Protein AF-A0A6G0YFG8-F1 (afdb_monomer)

InterPro domains:
  IPR048365 Transposable element P transposase-like, RNase H domain, N-terminal [PF21787] (32-94)

Nearest PDB structures (foldseek):
  6p5a-assembly1_G  TM=9.618E-01  e=2.076E-14  Drosophila melanogaster
  6wht-assembly1_C  TM=3.776E-01  e=1.436E+00  Rattus norvegicus

Solvent-accessible surface area (backbone atoms only — not comparable to full-atom values): 10681 Å² total; per-residue (Å²): 134,85,83,75,90,66,88,74,58,91,86,68,66,58,74,62,65,44,76,42,76,90,80,71,41,78,44,64,60,53,91,44,73,36,70,41,67,53,62,49,88,89,50,99,50,73,46,78,79,42,80,41,66,70,48,78,77,43,69,66,61,50,48,51,52,51,49,54,38,43,74,69,73,40,83,71,55,64,50,76,41,64,84,48,71,63,51,52,50,41,35,55,79,54,61,48,48,96,92,35,52,49,39,72,39,93,92,36,95,87,42,59,28,35,63,42,69,42,62,73,55,52,55,53,49,54,51,50,40,28,63,74,66,49,44,75,46,85,90,77,42,75,47,34,48,66,64,58,49,55,54,50,64,70,37,72,82,47,98,71,47,88,60,68,90,65,68,100,84,125

Sequence (170 aa):
MKCKGKSMSAEDRITKICYDKSNQQIIGPHQSVQTVIARGVISQWKQPVIYAYDTQMTKELLFEIIMALNNCQFDVVAIVSDMGSSNQELWKYLQITIDNSSFQHPSSLHKMIHVFADVAHLIKLARNHIVKKCFILTEQKHIGKQKVQEILNLNSNDHIMLAYKILMII

Organism: Aphis craccivora (NCBI:txid307492)

Secondary structure (DSSP, 8-state):
---------TT------EEETTTTEEE---S-EEEEEEE-SSSS-EEEEEEEES----HHHHHHHHHHHHHTT----EEEE---HHHHHHHHHTT--SS--EEE-TT-TT-EEEEE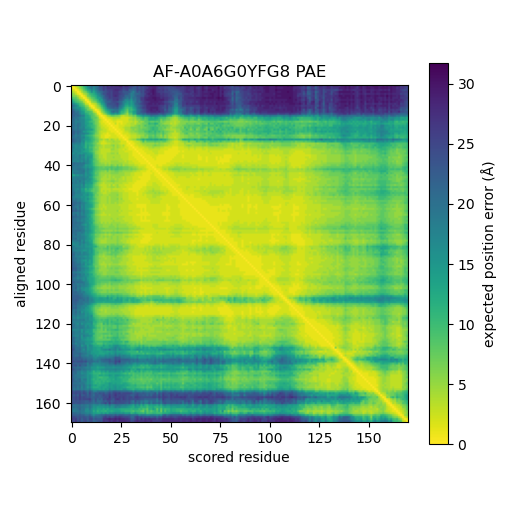E-HHHHHHHHHHHHHHS-EE-GGG-EESHHHHHHHHHHHTT-SS-TTTT--S--

Mean predicted aligned error: 9.22 Å

pLDDT: mean 85.74, std 15.98, range [25.28, 97.94]

Structure (mmCIF, N/CA/C/O backbone):
data_AF-A0A6G0YFG8-F1
#
_entry.id   AF-A0A6G0YFG8-F1
#
loop_
_atom_site.group_PDB
_atom_site.id
_atom_site.type_symbol
_atom_site.label_atom_id
_atom_site.label_alt_id
_atom_site.label_comp_id
_atom_site.label_asym_id
_atom_site.label_entity_id
_atom_site.label_seq_id
_atom_site.pdbx_PDB_ins_code
_atom_site.Cartn_x
_atom_site.Cartn_y
_atom_site.Cartn_z
_atom_site.occupancy
_atom_site.B_iso_or_equiv
_atom_site.auth_seq_id
_atom_site.auth_comp_id
_atom_site.auth_asym_id
_atom_site.auth_atom_id
_atom_site.pdbx_PDB_model_num
ATOM 1 N N . MET A 1 1 ? -11.421 -0.002 -11.447 1.00 33.50 1 MET A N 1
ATOM 2 C CA . MET A 1 1 ? -11.086 1.437 -11.518 1.00 33.50 1 MET A CA 1
ATOM 3 C C . MET A 1 1 ? -9.577 1.585 -11.366 1.00 33.50 1 MET A C 1
ATOM 5 O O . MET A 1 1 ? -9.053 1.180 -10.341 1.00 33.50 1 MET A O 1
ATOM 9 N N . LYS A 1 2 ? -8.855 2.033 -12.403 1.00 25.28 2 LYS A N 1
ATOM 10 C CA . LYS A 1 2 ? -7.405 2.295 -12.334 1.00 25.28 2 LYS A CA 1
ATOM 11 C C . LYS A 1 2 ? -7.209 3.783 -12.042 1.00 25.28 2 LYS A C 1
ATOM 13 O O . LYS A 1 2 ? -7.245 4.579 -12.975 1.00 25.28 2 LYS A O 1
ATOM 18 N N . CYS A 1 3 ? -6.981 4.151 -10.786 1.00 27.94 3 CYS A N 1
ATOM 19 C CA . CYS A 1 3 ? -6.448 5.473 -10.466 1.00 27.94 3 CYS A CA 1
ATOM 20 C C . CYS A 1 3 ? -4.950 5.454 -10.792 1.00 27.94 3 CYS A C 1
ATOM 22 O O . CYS A 1 3 ? -4.164 4.757 -10.154 1.00 27.94 3 CYS A O 1
ATOM 24 N N . LYS A 1 4 ? -4.555 6.131 -11.873 1.00 35.84 4 LYS A N 1
ATOM 25 C CA . LYS A 1 4 ? -3.144 6.397 -12.163 1.00 35.84 4 LYS A CA 1
ATOM 26 C C . LYS A 1 4 ? -2.733 7.588 -11.300 1.00 35.84 4 LYS A C 1
ATOM 28 O O . LYS A 1 4 ? -3.223 8.682 -11.547 1.00 35.84 4 LYS A O 1
ATOM 33 N N . GLY A 1 5 ? -1.805 7.391 -10.367 1.00 41.25 5 GLY A N 1
ATOM 34 C CA . GLY A 1 5 ? -1.050 8.497 -9.781 1.00 41.25 5 GLY A CA 1
ATOM 35 C C . GLY A 1 5 ? -0.213 9.170 -10.870 1.00 41.25 5 GLY A C 1
ATOM 36 O O . GLY A 1 5 ? 0.848 8.669 -11.246 1.00 41.25 5 GLY A O 1
ATOM 37 N N . LYS A 1 6 ? -0.735 10.254 -11.447 1.00 38.56 6 LYS A N 1
ATOM 38 C CA . LYS A 1 6 ? 0.070 11.294 -12.092 1.00 38.56 6 LYS A CA 1
ATOM 39 C C . LYS A 1 6 ? 0.310 12.362 -11.029 1.00 38.56 6 LYS A C 1
ATOM 41 O O . LYS A 1 6 ? -0.632 12.754 -10.351 1.00 38.56 6 LYS A O 1
ATOM 46 N N . SER A 1 7 ? 1.544 12.837 -10.909 1.00 44.19 7 SER A N 1
ATOM 47 C CA . SER A 1 7 ? 1.828 14.114 -10.257 1.00 44.19 7 SER A CA 1
ATOM 48 C C . SER A 1 7 ? 1.038 15.198 -10.997 1.00 44.19 7 SER A C 1
ATOM 50 O O . SER A 1 7 ? 1.314 15.452 -12.172 1.00 44.19 7 SER A O 1
ATOM 52 N N . MET A 1 8 ? 0.014 15.752 -10.350 1.00 44.41 8 MET A N 1
ATOM 53 C CA . MET A 1 8 ? -0.781 16.864 -10.877 1.00 44.41 8 MET A CA 1
ATOM 54 C C . MET A 1 8 ? 0.099 18.115 -10.964 1.00 44.41 8 MET A C 1
ATOM 56 O O . MET A 1 8 ? 0.812 18.437 -10.011 1.00 44.41 8 MET A O 1
ATOM 60 N N . SER A 1 9 ? 0.077 18.801 -12.110 1.00 38.44 9 SER A N 1
ATOM 61 C CA . SER A 1 9 ? 0.623 20.156 -12.233 1.00 38.44 9 SER A CA 1
ATOM 62 C C . SER A 1 9 ? -0.193 21.114 -11.357 1.00 38.44 9 SER A C 1
ATOM 64 O O . SER A 1 9 ? -1.341 20.833 -11.011 1.00 38.44 9 SER A O 1
ATOM 66 N N . ALA A 1 10 ? 0.395 22.252 -10.974 1.00 47.16 10 ALA A N 1
ATOM 67 C CA . ALA A 1 10 ? -0.227 23.219 -10.063 1.00 47.16 10 ALA A CA 1
ATOM 68 C C . ALA A 1 10 ? -1.598 23.755 -10.539 1.00 47.16 10 ALA A C 1
ATOM 70 O O . ALA A 1 10 ? -2.378 24.227 -9.717 1.00 47.16 10 ALA A O 1
ATOM 71 N N . GLU A 1 11 ? -1.905 23.629 -11.832 1.00 45.47 11 GLU A N 1
ATOM 72 C CA . GLU A 1 11 ? -3.132 24.113 -12.478 1.00 45.47 11 GLU A CA 1
ATOM 73 C C . GLU A 1 11 ? -4.307 23.1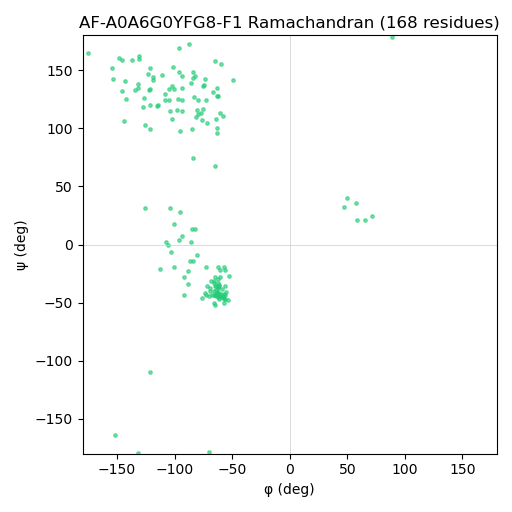13 -12.420 1.00 45.47 11 GLU A C 1
ATOM 75 O O . GLU A 1 11 ? -5.451 23.515 -12.606 1.00 45.47 11 GLU A O 1
ATOM 80 N N . ASP A 1 12 ? -4.066 21.839 -12.081 1.00 47.78 12 ASP A N 1
ATOM 81 C CA . ASP A 1 12 ? -5.097 20.780 -12.057 1.00 47.78 12 ASP A CA 1
ATOM 82 C C . ASP A 1 12 ? -5.757 20.578 -10.676 1.00 47.78 12 ASP A C 1
ATOM 84 O O . ASP A 1 12 ? -6.517 19.623 -10.477 1.00 47.78 12 ASP A O 1
ATOM 88 N N . ARG A 1 13 ? -5.477 21.432 -9.677 1.00 54.44 13 ARG A N 1
ATOM 89 C CA . ARG A 1 13 ? -6.088 21.299 -8.341 1.00 54.44 13 ARG A CA 1
ATOM 90 C C . ARG A 1 13 ? -7.608 21.411 -8.462 1.00 54.44 13 ARG A C 1
ATOM 92 O O . ARG A 1 13 ? -8.134 22.471 -8.777 1.00 54.44 13 ARG A O 1
ATOM 99 N N . ILE A 1 14 ? -8.314 20.314 -8.189 1.00 58.00 14 ILE A N 1
ATOM 100 C CA . ILE A 1 14 ? -9.776 20.259 -8.204 1.00 58.00 14 ILE A CA 1
ATOM 101 C C . ILE A 1 14 ? -10.300 21.204 -7.112 1.00 58.00 14 ILE A C 1
ATOM 103 O O . ILE A 1 14 ? -10.329 20.870 -5.933 1.00 58.00 14 ILE A O 1
ATOM 107 N N . THR A 1 15 ? -10.727 22.401 -7.511 1.00 63.50 15 THR A N 1
ATOM 108 C CA . THR A 1 15 ? -11.315 23.444 -6.649 1.00 63.50 15 THR A CA 1
ATOM 109 C C . THR A 1 15 ? -12.803 23.215 -6.373 1.00 63.50 15 THR A C 1
ATOM 111 O O . THR A 1 15 ? -13.511 24.114 -5.924 1.00 63.50 15 THR A O 1
ATOM 114 N N . LYS A 1 16 ? -13.317 22.019 -6.676 1.00 75.44 16 LYS A N 1
ATOM 115 C CA . LYS A 1 16 ? -14.751 21.747 -6.645 1.00 75.44 16 LYS A CA 1
ATOM 116 C C . LYS A 1 16 ? -15.236 21.620 -5.203 1.00 75.44 16 LYS A C 1
ATOM 118 O O . LYS A 1 16 ? -14.845 20.704 -4.485 1.00 75.44 16 LYS A O 1
ATOM 123 N N . ILE A 1 17 ? -16.112 22.541 -4.827 1.00 85.75 17 ILE A N 1
ATOM 124 C CA . ILE A 1 17 ? -16.837 22.559 -3.561 1.00 85.75 17 ILE A CA 1
ATOM 125 C C . ILE A 1 17 ? -18.246 22.020 -3.827 1.00 85.75 17 ILE A C 1
ATOM 127 O O . ILE A 1 17 ? -18.886 22.407 -4.808 1.00 85.75 17 ILE A O 1
ATOM 131 N N . CYS A 1 18 ? -18.727 21.121 -2.974 1.00 88.06 18 CYS A N 1
ATOM 132 C CA . CYS A 1 18 ? -20.054 20.520 -3.073 1.00 88.06 18 CYS A CA 1
ATOM 133 C C . CYS A 1 18 ? -20.842 20.785 -1.790 1.00 88.06 18 CYS A C 1
ATOM 135 O O . CYS A 1 18 ? -20.331 20.554 -0.701 1.00 88.06 18 CYS A O 1
ATOM 137 N N . TYR A 1 19 ? -22.096 21.219 -1.905 1.00 91.56 19 TYR A N 1
ATOM 138 C CA . TYR A 1 19 ? -23.002 21.299 -0.760 1.00 91.56 19 TYR A CA 1
ATOM 139 C C . TYR A 1 19 ? -23.822 20.012 -0.658 1.00 91.56 19 TYR A C 1
ATOM 141 O O . TYR A 1 19 ? -24.620 19.694 -1.543 1.00 91.56 19 TYR A O 1
ATOM 149 N N . ASP A 1 20 ? -23.614 19.268 0.419 1.00 91.44 20 ASP A N 1
ATOM 150 C CA . ASP A 1 20 ? -24.418 18.113 0.788 1.00 91.44 20 ASP A CA 1
ATOM 151 C C . ASP A 1 20 ? -25.636 18.600 1.575 1.00 91.44 20 ASP A C 1
ATOM 153 O O . ASP A 1 20 ? -25.564 18.893 2.769 1.00 91.44 20 ASP A O 1
ATOM 157 N N . LYS A 1 21 ? -26.770 18.700 0.876 1.00 93.94 21 LYS A N 1
ATOM 158 C CA . LYS A 1 21 ? -28.033 19.187 1.439 1.00 93.94 21 LYS A CA 1
ATOM 159 C C . LYS A 1 21 ? -28.555 18.301 2.572 1.00 93.94 21 LYS A C 1
ATOM 161 O O . LYS A 1 21 ? -29.181 18.823 3.490 1.00 93.94 21 LYS A O 1
ATOM 166 N N . SER A 1 22 ? -28.326 16.990 2.506 1.00 94.62 22 SER A N 1
ATOM 167 C CA . SER A 1 22 ? -28.874 16.037 3.476 1.00 94.62 22 SER A CA 1
ATOM 168 C C . SER A 1 22 ? -28.214 16.198 4.840 1.00 94.62 22 SER A C 1
ATOM 170 O O . SER A 1 22 ? -28.906 16.250 5.851 1.00 94.62 22 SER A O 1
ATOM 172 N N . ASN A 1 23 ? -26.888 16.343 4.852 1.00 92.69 23 ASN A N 1
ATOM 173 C CA . ASN A 1 23 ? -26.115 16.563 6.078 1.00 92.69 23 ASN A CA 1
ATOM 174 C C . ASN A 1 23 ? -25.825 18.049 6.349 1.00 92.69 23 ASN A C 1
ATOM 176 O O . ASN A 1 23 ? -25.110 18.374 7.290 1.00 92.69 23 ASN A O 1
ATOM 180 N N . GLN A 1 24 ? -26.361 18.945 5.515 1.00 94.69 24 GLN A N 1
ATOM 181 C CA . GLN A 1 24 ? -26.169 20.397 5.572 1.00 94.69 24 GLN A CA 1
ATOM 182 C C . GLN A 1 24 ? -24.698 20.828 5.685 1.00 94.69 24 GLN A C 1
ATOM 184 O O . GLN A 1 24 ? -24.372 21.783 6.387 1.00 94.69 24 GLN A O 1
ATOM 189 N N . GLN A 1 25 ? -23.805 20.148 4.968 1.00 92.56 25 GLN A N 1
ATOM 190 C CA . GLN A 1 25 ? -22.364 20.383 5.046 1.00 92.56 25 GLN A CA 1
ATOM 191 C C . GLN A 1 25 ? -21.777 20.769 3.691 1.00 92.56 25 GLN A C 1
ATOM 193 O O . GLN A 1 25 ? -22.271 20.381 2.632 1.00 92.56 25 GLN A O 1
ATOM 198 N N . ILE A 1 26 ? -20.688 21.528 3.731 1.00 90.12 26 ILE A N 1
ATOM 199 C CA . ILE A 1 26 ? -19.886 21.852 2.555 1.00 90.12 26 ILE A CA 1
ATOM 200 C C . ILE A 1 26 ? -18.710 20.874 2.511 1.00 90.12 26 ILE A C 1
ATOM 202 O O . ILE A 1 26 ? -17.970 20.751 3.482 1.00 90.12 26 ILE A O 1
ATOM 206 N N . ILE A 1 27 ? -18.547 20.178 1.389 1.00 89.00 27 ILE A N 1
ATOM 207 C CA . ILE A 1 27 ? -17.478 19.210 1.141 1.00 89.00 27 ILE A CA 1
ATOM 208 C C . ILE A 1 27 ? -16.497 19.814 0.135 1.00 89.00 27 ILE A C 1
ATOM 210 O O . ILE A 1 27 ? -16.897 20.244 -0.952 1.00 89.00 27 ILE A O 1
ATOM 214 N N . GLY A 1 28 ? -15.209 19.779 0.469 1.00 86.50 28 GLY A N 1
ATOM 215 C CA . GLY A 1 28 ? -14.129 20.255 -0.388 1.00 86.50 28 GLY A CA 1
ATOM 216 C C . GLY A 1 28 ? -13.777 21.743 -0.236 1.00 86.50 28 GLY A C 1
ATOM 217 O O . GLY A 1 28 ? -14.399 22.463 0.544 1.00 86.50 28 GLY A O 1
ATOM 218 N N . PRO A 1 29 ? -12.768 22.213 -0.992 1.00 90.56 29 PRO A N 1
ATOM 219 C CA . PRO A 1 29 ? -11.994 21.438 -1.963 1.00 90.56 29 PRO A CA 1
ATOM 220 C C . PRO A 1 29 ? -11.004 20.486 -1.271 1.00 90.56 29 PRO A C 1
ATOM 222 O O . PRO A 1 29 ? -10.325 20.876 -0.327 1.00 90.56 29 PRO A O 1
ATOM 225 N N . HIS A 1 30 ? -10.912 19.250 -1.768 1.00 89.12 30 HIS A N 1
ATOM 226 C CA . HIS A 1 30 ? -9.976 18.232 -1.279 1.00 89.12 30 HIS A CA 1
ATOM 227 C C . HIS A 1 30 ? -9.023 17.808 -2.396 1.00 89.12 30 HIS A C 1
ATOM 229 O O . HIS A 1 30 ? -9.418 17.727 -3.562 1.00 89.12 30 HIS A O 1
ATOM 235 N N . GLN A 1 31 ? -7.766 17.533 -2.056 1.00 87.44 31 GLN A N 1
ATOM 236 C CA . GLN A 1 31 ? -6.722 17.167 -3.021 1.00 87.44 31 GLN A CA 1
ATOM 237 C C . GLN A 1 31 ? -6.630 15.655 -3.220 1.00 87.44 31 GLN A C 1
ATOM 239 O O . GLN A 1 31 ? -6.217 15.188 -4.284 1.00 87.44 31 GLN A O 1
ATOM 244 N N . SER A 1 32 ? -6.994 14.886 -2.197 1.00 89.00 32 SER A N 1
ATOM 245 C CA . SER A 1 32 ? -6.855 13.435 -2.202 1.00 89.00 32 SER A CA 1
ATOM 246 C C . SER A 1 32 ? -7.941 12.746 -1.382 1.00 89.00 32 SER A C 1
ATOM 248 O O . SER A 1 32 ? -8.588 13.343 -0.522 1.00 89.00 32 SER A O 1
ATOM 250 N N . VAL A 1 33 ? -8.128 11.458 -1.664 1.00 92.44 33 VAL A N 1
ATOM 251 C CA . VAL A 1 33 ? -8.983 10.563 -0.885 1.00 92.44 33 VAL A CA 1
ATOM 252 C C . VAL A 1 33 ? -8.164 9.340 -0.509 1.00 92.44 33 VAL A C 1
ATOM 254 O O . VAL A 1 33 ? -7.716 8.594 -1.382 1.00 92.44 33 VAL A O 1
ATOM 257 N N . GLN A 1 34 ? -7.995 9.122 0.788 1.00 94.62 34 GLN A N 1
ATOM 258 C CA . GLN A 1 34 ? -7.426 7.903 1.332 1.00 94.62 34 GLN A CA 1
ATOM 259 C C . GLN A 1 34 ? -8.522 6.849 1.431 1.00 94.62 34 GLN A C 1
ATOM 261 O O . GLN A 1 34 ? -9.595 7.071 1.995 1.00 94.62 34 GLN A O 1
ATOM 266 N N . THR A 1 35 ? -8.258 5.679 0.862 1.00 95.75 35 THR A N 1
ATOM 267 C CA . THR A 1 35 ? -9.170 4.538 0.922 1.00 95.75 35 THR A CA 1
ATOM 268 C C . THR A 1 35 ? -8.396 3.300 1.331 1.00 95.75 35 THR A C 1
ATOM 270 O O . THR A 1 35 ? -7.328 3.025 0.784 1.00 95.75 35 THR A O 1
ATOM 273 N N . VAL A 1 36 ? -8.949 2.535 2.269 1.00 97.12 36 VAL A N 1
ATOM 274 C CA . VAL A 1 36 ? -8.425 1.219 2.654 1.00 97.12 36 VAL A CA 1
ATOM 275 C C . VAL A 1 36 ? -9.517 0.195 2.431 1.00 97.12 36 VAL A C 1
ATOM 277 O O . VAL A 1 36 ? -10.672 0.421 2.787 1.00 97.12 36 VAL A O 1
ATOM 280 N N . ILE A 1 37 ? -9.153 -0.924 1.815 1.00 97.69 37 ILE A N 1
ATOM 281 C CA . ILE A 1 37 ? -10.064 -2.025 1.523 1.00 97.69 37 ILE A CA 1
ATOM 282 C C . ILE A 1 37 ? -9.513 -3.268 2.210 1.00 97.69 37 ILE A C 1
ATOM 284 O O . ILE A 1 37 ? -8.407 -3.705 1.893 1.00 97.69 37 ILE A O 1
ATOM 288 N N . ALA A 1 38 ? -10.297 -3.851 3.111 1.00 97.94 38 ALA A N 1
ATOM 289 C CA . ALA A 1 38 ? -10.033 -5.186 3.622 1.00 97.94 38 ALA A CA 1
ATOM 290 C C . ALA A 1 38 ? -10.416 -6.207 2.546 1.00 97.94 38 ALA A C 1
ATOM 292 O O . ALA A 1 38 ? -11.450 -6.065 1.885 1.00 97.94 38 ALA A O 1
ATOM 293 N N . ARG A 1 39 ? -9.576 -7.220 2.337 1.00 97.88 39 ARG A N 1
ATOM 294 C CA . ARG A 1 39 ? -9.785 -8.259 1.326 1.00 97.88 39 ARG A CA 1
ATOM 295 C C . ARG A 1 39 ? -9.505 -9.626 1.930 1.00 97.88 39 ARG A C 1
ATOM 297 O O . ARG A 1 39 ? -8.459 -9.820 2.543 1.00 97.88 39 ARG A O 1
ATOM 304 N N . GLY A 1 40 ? -10.406 -10.573 1.689 1.00 97.62 40 GLY A N 1
ATOM 305 C CA . GLY A 1 40 ? -10.186 -11.969 2.040 1.00 97.62 40 GLY A CA 1
ATOM 306 C C . GLY A 1 40 ? -8.997 -12.548 1.277 1.00 97.62 40 GLY A C 1
ATOM 307 O O . GLY A 1 40 ? -8.913 -12.428 0.052 1.00 97.62 40 GLY A O 1
ATOM 308 N N . VAL A 1 41 ? -8.065 -13.158 2.010 1.00 96.12 41 VAL A N 1
ATOM 309 C CA . VAL A 1 41 ? -6.903 -13.840 1.418 1.00 96.12 41 VAL A CA 1
ATOM 310 C C . VAL A 1 41 ? -7.327 -15.185 0.824 1.00 96.12 41 VAL A C 1
ATOM 312 O O . VAL A 1 41 ? -6.980 -15.493 -0.311 1.00 96.12 41 VAL A O 1
ATOM 315 N N . ILE A 1 42 ? -8.110 -15.960 1.582 1.00 96.44 42 ILE A N 1
ATOM 316 C CA . ILE A 1 42 ? -8.602 -17.288 1.181 1.00 96.44 42 ILE A CA 1
ATOM 317 C C . ILE A 1 42 ? -9.970 -17.177 0.496 1.00 96.44 42 ILE A C 1
ATOM 319 O O . ILE A 1 42 ? -10.218 -17.803 -0.531 1.00 96.44 42 ILE A O 1
ATOM 323 N N . SER A 1 43 ? -10.868 -16.366 1.056 1.00 94.81 43 SER A N 1
ATOM 324 C CA . SER A 1 43 ? -12.233 -16.191 0.565 1.00 94.81 43 SER A CA 1
ATOM 325 C C . SER A 1 43 ? -12.366 -14.968 -0.346 1.00 94.81 43 SER A C 1
ATOM 327 O O . SER A 1 43 ? -11.688 -13.955 -0.182 1.00 94.81 43 SER A O 1
ATOM 329 N N . GLN A 1 44 ? -13.268 -15.044 -1.325 1.00 96.88 44 GLN A N 1
ATOM 330 C CA . GLN A 1 44 ? -13.470 -13.981 -2.312 1.00 96.88 44 GLN A CA 1
ATOM 331 C C . GLN A 1 44 ? -14.402 -12.880 -1.793 1.00 96.88 44 GLN A C 1
ATOM 333 O O . GLN A 1 44 ? -15.547 -12.762 -2.222 1.00 96.88 44 GLN A O 1
ATOM 338 N N . TRP A 1 45 ? -13.903 -12.035 -0.895 1.00 97.31 45 TRP A N 1
ATOM 339 C CA . TRP A 1 45 ? -14.621 -10.837 -0.452 1.00 97.31 45 TRP A CA 1
ATOM 340 C C . TRP A 1 45 ? -13.694 -9.629 -0.352 1.00 97.31 45 TRP A C 1
ATOM 342 O O . TRP A 1 45 ? -12.469 -9.754 -0.263 1.00 97.31 45 TRP A O 1
ATOM 352 N N . LYS A 1 46 ? -14.294 -8.440 -0.402 1.00 97.31 46 LYS A N 1
ATOM 353 C CA . LYS A 1 46 ? -13.611 -7.163 -0.204 1.00 97.31 46 LYS A CA 1
ATOM 354 C C . LYS A 1 46 ? -14.591 -6.117 0.314 1.00 97.31 46 LYS A C 1
ATOM 356 O O . LYS A 1 46 ? -15.725 -6.076 -0.158 1.00 97.31 46 LYS A O 1
ATOM 361 N N . GLN A 1 47 ? -14.144 -5.257 1.218 1.00 97.19 47 GLN A N 1
ATOM 362 C CA . GLN A 1 47 ? -14.961 -4.185 1.782 1.00 97.19 47 GLN A CA 1
ATOM 363 C C . GLN A 1 47 ? -14.100 -2.946 2.065 1.00 97.19 47 GLN A C 1
ATOM 365 O O . GLN A 1 47 ? -13.027 -3.085 2.655 1.00 97.19 47 GLN A O 1
ATOM 370 N N . PRO A 1 48 ? -14.529 -1.737 1.659 1.00 97.44 48 PRO A N 1
ATOM 371 C CA . PRO A 1 48 ? -13.906 -0.499 2.113 1.00 97.44 48 PRO A CA 1
ATOM 372 C C . PRO A 1 48 ? -14.072 -0.346 3.627 1.00 97.44 48 PRO A C 1
ATOM 374 O O . PRO A 1 48 ? -15.187 -0.433 4.134 1.00 97.44 48 PRO A O 1
ATOM 377 N N . VAL A 1 49 ? -12.968 -0.114 4.331 1.00 97.12 49 VAL A N 1
ATOM 378 C CA . VAL A 1 49 ? -12.941 0.096 5.789 1.00 97.12 49 VAL A CA 1
ATOM 379 C C . VAL A 1 49 ? -12.552 1.521 6.165 1.00 97.12 49 VAL A C 1
ATOM 381 O O . VAL A 1 49 ? -12.898 1.975 7.246 1.00 97.12 49 VAL A O 1
ATOM 384 N N . ILE A 1 50 ? -11.886 2.247 5.261 1.00 97.00 50 ILE A N 1
ATOM 385 C CA . ILE A 1 50 ? -11.576 3.671 5.420 1.00 97.00 50 ILE A CA 1
ATOM 386 C C . ILE A 1 50 ? -11.962 4.418 4.156 1.00 97.00 50 ILE A C 1
ATOM 388 O O . ILE A 1 50 ? -11.670 3.965 3.046 1.00 97.00 50 ILE A O 1
ATOM 392 N N . TYR A 1 51 ? -12.558 5.588 4.359 1.00 95.62 51 TYR A N 1
ATOM 393 C CA . TYR A 1 51 ? -12.807 6.597 3.344 1.00 95.62 51 TYR A CA 1
ATOM 394 C C . TYR A 1 51 ? -12.628 7.974 3.988 1.00 95.62 51 TYR A C 1
ATOM 396 O O . TYR A 1 51 ? -13.454 8.382 4.802 1.00 95.62 51 TYR A O 1
ATOM 404 N N . ALA A 1 52 ? -11.531 8.660 3.671 1.00 94.06 52 ALA A N 1
ATOM 405 C CA . ALA A 1 52 ? -11.199 9.942 4.287 1.00 94.06 52 ALA A CA 1
ATOM 406 C C . ALA A 1 52 ? -10.563 10.901 3.276 1.00 94.06 52 ALA A C 1
ATOM 408 O O . ALA A 1 52 ? -9.763 10.489 2.436 1.00 94.06 52 ALA A O 1
ATOM 409 N N . TYR A 1 53 ? -10.917 12.181 3.358 1.00 93.19 53 TYR A N 1
ATOM 410 C CA . TYR A 1 53 ? -10.331 13.231 2.528 1.00 93.19 53 TYR A CA 1
ATOM 411 C C . TYR A 1 53 ? -9.026 13.746 3.134 1.00 93.19 53 TYR A C 1
ATOM 413 O O . TYR A 1 53 ? -8.914 13.836 4.355 1.00 93.19 53 TYR A O 1
ATOM 421 N N . ASP A 1 54 ? -8.049 14.071 2.282 1.00 91.75 54 ASP A N 1
ATOM 422 C CA . ASP A 1 54 ? -6.780 14.730 2.647 1.00 91.75 54 ASP A CA 1
ATOM 423 C C . ASP A 1 54 ? -6.063 14.129 3.866 1.00 91.75 54 ASP A C 1
ATOM 425 O O . ASP A 1 54 ? -5.386 14.811 4.631 1.00 91.75 54 ASP A O 1
ATOM 429 N N . THR A 1 55 ? -6.218 12.819 4.040 1.00 93.25 55 THR A N 1
ATOM 430 C CA . THR A 1 55 ? -5.700 12.075 5.184 1.00 93.25 55 THR A CA 1
ATOM 431 C C . THR A 1 55 ? -4.534 11.215 4.727 1.00 93.25 55 THR A C 1
ATOM 433 O O . THR A 1 55 ? -4.676 10.399 3.821 1.00 93.25 55 THR A O 1
ATOM 436 N N . GLN A 1 56 ? -3.374 11.369 5.356 1.00 92.75 56 GLN A N 1
ATOM 437 C CA . GLN A 1 56 ? -2.227 10.500 5.106 1.00 92.75 56 GLN A CA 1
ATOM 438 C C . GLN A 1 56 ? -2.353 9.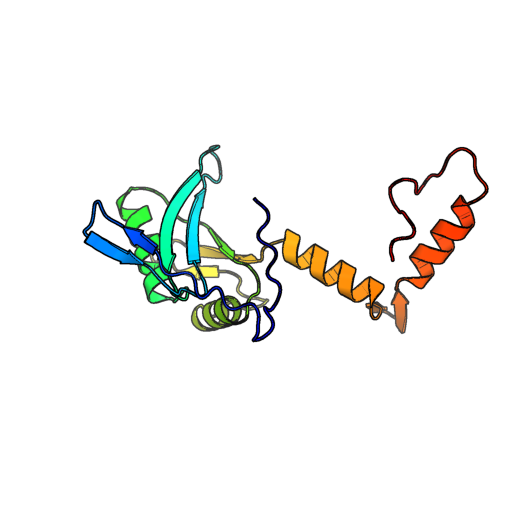202 5.913 1.00 92.75 56 GLN A C 1
ATOM 440 O O . GLN A 1 56 ? -2.825 9.209 7.048 1.00 92.75 56 GLN A O 1
ATOM 445 N N . MET A 1 57 ? -1.895 8.081 5.349 1.00 95.50 57 MET A N 1
ATOM 446 C CA . MET A 1 57 ? -1.772 6.833 6.101 1.00 95.50 57 MET A CA 1
ATOM 447 C C . MET A 1 57 ? -0.605 6.926 7.093 1.00 95.50 57 MET A C 1
ATOM 449 O O . MET A 1 57 ? 0.557 6.860 6.689 1.00 95.50 57 MET A O 1
ATOM 453 N N . THR A 1 58 ? -0.913 7.089 8.380 1.00 96.00 58 THR A N 1
ATOM 454 C CA . THR A 1 58 ? 0.073 7.073 9.470 1.00 96.00 58 THR A CA 1
ATOM 455 C C . THR A 1 58 ? 0.153 5.695 10.125 1.00 96.00 58 THR A C 1
ATOM 457 O O . THR A 1 58 ? -0.677 4.817 9.872 1.00 96.00 58 THR A O 1
ATOM 460 N N . LYS A 1 59 ? 1.159 5.488 10.981 1.00 95.88 59 LYS A N 1
ATOM 461 C CA . LYS A 1 59 ? 1.303 4.245 11.750 1.00 95.88 59 LYS A CA 1
ATOM 462 C C . LYS A 1 59 ? 0.133 4.058 12.716 1.00 95.88 59 LYS A C 1
ATOM 464 O O . LYS A 1 59 ? -0.363 2.945 12.860 1.00 95.88 59 LYS A O 1
ATOM 469 N N . GLU A 1 60 ? -0.314 5.143 13.332 1.00 96.69 60 GLU A N 1
ATOM 470 C CA . GLU A 1 60 ? -1.409 5.174 14.299 1.00 96.69 60 GLU A CA 1
ATOM 471 C C . GLU A 1 60 ? -2.716 4.775 13.614 1.00 96.69 60 GLU A C 1
ATOM 473 O O . GLU A 1 60 ? -3.340 3.800 14.026 1.00 96.69 60 GLU A O 1
ATOM 478 N N . LEU A 1 61 ? -3.053 5.426 12.493 1.00 96.88 61 LEU A N 1
ATOM 479 C CA . LEU A 1 61 ? -4.244 5.094 11.709 1.00 96.88 61 LEU A CA 1
ATOM 480 C C . LEU A 1 61 ? -4.198 3.644 11.207 1.00 96.88 61 LEU A C 1
ATOM 482 O O . LEU A 1 61 ? -5.190 2.922 11.277 1.00 96.88 61 LEU A O 1
ATOM 486 N N . LEU A 1 62 ? -3.039 3.186 10.724 1.00 97.56 62 LEU A N 1
ATOM 487 C CA . LEU A 1 62 ? -2.863 1.797 10.305 1.00 97.56 62 LEU A CA 1
ATOM 488 C C . LEU A 1 62 ? -3.137 0.820 11.458 1.00 97.56 62 LEU A C 1
ATOM 490 O O . LEU A 1 62 ? -3.824 -0.186 11.268 1.00 97.56 62 LEU A O 1
ATOM 494 N N . PHE A 1 63 ? -2.602 1.099 12.644 1.00 97.50 63 PHE A N 1
ATOM 495 C CA . PHE A 1 63 ? -2.757 0.230 13.808 1.00 97.50 63 PHE A CA 1
ATOM 496 C C . PHE A 1 63 ? -4.194 0.243 14.327 1.00 97.50 63 PHE A C 1
ATOM 498 O O . PHE A 1 63 ? -4.705 -0.820 14.674 1.00 97.50 63 PHE A O 1
ATOM 505 N N . GLU A 1 64 ? -4.876 1.387 14.298 1.00 97.31 64 GLU A N 1
ATOM 506 C CA . GLU A 1 64 ? -6.308 1.487 14.597 1.00 97.31 64 GLU A CA 1
ATOM 507 C C . GLU A 1 64 ? -7.145 0.606 13.663 1.00 97.31 64 GLU A C 1
ATOM 509 O O . GLU A 1 64 ? -7.993 -0.153 14.133 1.00 97.31 64 GLU A O 1
ATOM 514 N N . ILE A 1 65 ? -6.867 0.630 12.354 1.00 97.44 65 ILE A N 1
ATOM 515 C CA . ILE A 1 65 ? -7.562 -0.220 11.372 1.00 97.44 65 ILE A CA 1
ATOM 516 C C . ILE A 1 65 ? -7.331 -1.704 11.675 1.00 97.44 65 ILE A C 1
ATOM 518 O O . ILE A 1 65 ? -8.279 -2.491 11.680 1.00 97.44 65 ILE A O 1
ATOM 522 N N . ILE A 1 66 ? -6.080 -2.095 11.930 1.00 97.62 66 ILE A N 1
ATOM 523 C CA . ILE A 1 66 ? -5.720 -3.484 12.247 1.00 97.62 66 ILE A CA 1
ATOM 524 C C . ILE A 1 66 ? -6.430 -3.941 13.524 1.00 97.62 66 ILE A C 1
ATOM 526 O O . ILE A 1 66 ? -7.009 -5.026 13.557 1.00 97.62 66 ILE A O 1
ATOM 530 N N . MET A 1 67 ? -6.433 -3.100 14.557 1.00 97.25 67 MET A N 1
ATOM 531 C CA . MET A 1 67 ? -7.114 -3.376 15.820 1.00 97.25 67 MET A CA 1
ATOM 532 C C . MET A 1 67 ? -8.626 -3.498 15.644 1.00 97.25 67 MET A C 1
ATOM 534 O O . MET A 1 67 ? -9.222 -4.432 16.178 1.00 97.25 67 MET A O 1
ATOM 538 N N . ALA A 1 68 ? -9.247 -2.606 14.870 1.00 97.19 68 ALA A N 1
ATOM 539 C CA . ALA A 1 68 ? -10.675 -2.662 14.580 1.00 97.19 68 ALA A CA 1
ATOM 540 C C . ALA A 1 68 ? -11.053 -3.965 13.856 1.00 97.19 68 ALA A C 1
ATOM 542 O O . ALA A 1 68 ? -12.017 -4.626 14.241 1.00 97.19 68 ALA A O 1
ATOM 543 N N . LEU A 1 69 ? -10.258 -4.385 12.867 1.00 96.62 69 LEU A N 1
ATOM 544 C CA . LEU A 1 69 ? -10.460 -5.657 12.165 1.00 96.62 69 LEU A CA 1
ATOM 545 C C . LEU A 1 69 ? -10.278 -6.863 13.092 1.00 96.62 69 LEU A C 1
ATOM 547 O O . LEU A 1 69 ? -11.122 -7.761 13.097 1.00 96.62 69 LEU A O 1
ATOM 551 N N . ASN A 1 70 ? -9.239 -6.852 13.927 1.00 95.62 70 ASN A N 1
ATOM 552 C CA . ASN A 1 70 ? -8.986 -7.909 14.902 1.00 95.62 70 ASN A CA 1
ATOM 553 C C . ASN A 1 70 ? -10.127 -8.027 15.932 1.00 95.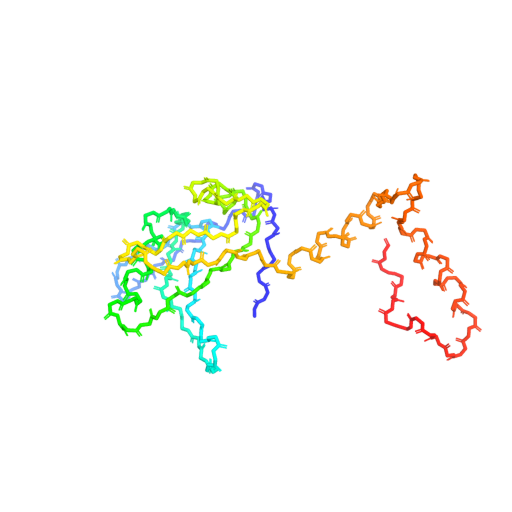62 70 ASN A C 1
ATOM 555 O O . ASN A 1 70 ? -10.526 -9.135 16.285 1.00 95.62 70 ASN A O 1
ATOM 559 N N . ASN A 1 71 ? -10.717 -6.907 16.362 1.00 96.44 71 ASN A N 1
ATOM 560 C CA . ASN A 1 71 ? -11.892 -6.902 17.244 1.00 96.44 71 ASN A CA 1
ATOM 561 C C . ASN A 1 71 ? -13.135 -7.508 16.571 1.00 96.44 71 ASN A C 1
ATOM 563 O O . ASN A 1 71 ? -13.981 -8.094 17.243 1.00 96.44 71 ASN A O 1
ATOM 567 N N . CYS A 1 72 ? -13.222 -7.422 15.244 1.00 95.62 72 CYS A N 1
ATOM 568 C CA . CYS A 1 72 ? -14.227 -8.107 14.434 1.00 95.62 72 CYS A CA 1
ATOM 569 C C . CYS A 1 72 ? -13.842 -9.555 14.074 1.00 95.62 72 CYS A C 1
ATOM 571 O O . CYS A 1 72 ? -14.481 -10.142 13.205 1.00 95.62 72 CYS A O 1
ATOM 573 N N . GLN A 1 73 ? -12.821 -10.130 14.722 1.00 95.31 73 GLN A N 1
ATOM 574 C CA . GLN A 1 73 ? -12.316 -11.490 14.481 1.00 95.31 73 GLN A CA 1
ATOM 575 C C . GLN A 1 73 ? -11.698 -11.696 13.085 1.00 95.31 73 GLN A C 1
ATOM 577 O O . GLN A 1 73 ? -11.572 -12.828 12.617 1.00 95.31 73 GLN A O 1
ATOM 582 N N . PHE A 1 74 ? -11.275 -10.616 12.420 1.00 94.94 74 PHE A N 1
ATOM 583 C CA . PHE A 1 74 ? -10.497 -10.695 11.188 1.00 94.94 74 PHE A CA 1
ATOM 584 C C . PHE A 1 74 ? -9.008 -10.537 11.476 1.00 94.94 74 PHE A C 1
ATOM 586 O O . PHE A 1 74 ? -8.539 -9.468 11.864 1.00 94.94 74 PHE A O 1
ATOM 593 N N . ASP A 1 75 ? -8.253 -11.596 11.200 1.00 94.25 75 ASP A N 1
ATOM 594 C CA . ASP A 1 75 ? -6.801 -11.586 11.313 1.00 94.25 75 ASP A CA 1
ATOM 595 C C . ASP A 1 75 ? -6.157 -10.914 10.095 1.00 94.25 75 ASP A C 1
ATOM 597 O O . ASP A 1 75 ? -6.181 -11.431 8.972 1.00 94.25 75 ASP A O 1
ATOM 601 N N . VAL A 1 76 ? -5.543 -9.750 10.319 1.00 96.88 76 VAL A N 1
ATOM 602 C CA . VAL A 1 76 ? -4.752 -9.059 9.297 1.00 96.88 76 VAL A CA 1
ATOM 603 C C . VAL A 1 76 ? -3.360 -9.680 9.243 1.00 96.88 76 VAL A C 1
ATOM 605 O O . VAL A 1 76 ? -2.559 -9.501 10.152 1.00 96.88 76 VAL A O 1
ATOM 608 N N . VAL A 1 77 ? -3.065 -10.394 8.158 1.00 97.12 77 VAL A N 1
ATOM 609 C CA . VAL A 1 77 ? -1.765 -11.067 7.947 1.00 97.12 77 VAL A CA 1
ATOM 610 C C . VAL A 1 77 ? -0.823 -10.293 7.026 1.00 97.12 77 VAL A C 1
ATOM 612 O O . VAL A 1 77 ? 0.383 -10.532 7.012 1.00 97.12 77 VAL A O 1
ATOM 615 N N . ALA A 1 78 ? -1.362 -9.372 6.227 1.00 97.50 78 ALA A N 1
ATOM 616 C CA . ALA A 1 78 ? -0.590 -8.616 5.256 1.00 97.50 78 ALA A CA 1
ATOM 617 C C . ALA A 1 78 ? -1.234 -7.268 4.930 1.00 97.50 78 ALA A C 1
ATOM 619 O O . ALA A 1 78 ? -2.459 -7.130 4.950 1.00 97.50 78 ALA A O 1
ATOM 620 N N . ILE A 1 79 ? -0.397 -6.303 4.554 1.00 97.38 79 ILE A N 1
ATOM 621 C CA . ILE A 1 79 ? -0.807 -5.007 4.013 1.00 97.38 79 ILE A CA 1
ATOM 622 C C . ILE A 1 79 ? -0.169 -4.784 2.644 1.00 97.38 79 ILE A C 1
ATOM 624 O O . ILE A 1 79 ? 0.949 -5.228 2.384 1.00 97.38 79 ILE A O 1
ATOM 628 N N . VAL A 1 80 ? -0.889 -4.090 1.764 1.00 96.38 80 VAL A N 1
ATOM 629 C CA . VAL A 1 80 ? -0.417 -3.746 0.420 1.00 96.38 80 VAL A CA 1
ATOM 630 C C . VAL A 1 80 ? -0.561 -2.244 0.223 1.00 96.38 80 VAL A C 1
ATOM 632 O O . VAL A 1 80 ? -1.662 -1.714 0.377 1.00 96.38 80 VAL A O 1
ATOM 635 N N . SER A 1 81 ? 0.519 -1.565 -0.152 1.00 94.44 81 SER A N 1
ATOM 636 C CA . SER A 1 81 ? 0.488 -0.143 -0.511 1.00 94.44 81 SER A CA 1
ATOM 637 C C . SER A 1 81 ? 1.197 0.112 -1.837 1.00 94.44 81 SER A C 1
ATOM 639 O O . SER A 1 81 ? 1.986 -0.704 -2.320 1.00 94.44 81 SER A O 1
ATOM 641 N N . ASP A 1 82 ? 0.926 1.265 -2.447 1.00 90.25 82 ASP A N 1
ATOM 642 C CA . ASP A 1 82 ? 1.799 1.755 -3.508 1.00 90.25 82 ASP A CA 1
ATOM 643 C C . ASP A 1 82 ? 3.153 2.214 -2.930 1.00 90.25 82 ASP A C 1
ATOM 645 O O . ASP A 1 82 ? 3.420 2.106 -1.730 1.00 90.25 82 ASP A O 1
ATOM 649 N N . MET A 1 83 ? 4.017 2.718 -3.810 1.00 88.50 83 MET A N 1
ATOM 650 C CA . MET A 1 83 ? 5.336 3.242 -3.453 1.00 88.50 83 MET A CA 1
ATOM 651 C C . MET A 1 83 ? 5.375 4.775 -3.461 1.00 88.50 83 MET A C 1
ATOM 653 O O . MET A 1 83 ? 6.409 5.353 -3.803 1.00 88.50 83 MET A O 1
ATOM 657 N N . GLY A 1 84 ? 4.266 5.447 -3.148 1.00 88.88 84 GLY A N 1
ATOM 658 C CA . GLY A 1 84 ? 4.261 6.893 -2.924 1.00 88.88 84 GLY A CA 1
ATOM 659 C C . GLY A 1 84 ? 5.193 7.286 -1.773 1.00 88.88 84 GLY A C 1
ATOM 660 O O . GLY A 1 84 ? 5.469 6.478 -0.887 1.00 88.88 84 GLY A O 1
ATOM 661 N N . SER A 1 85 ? 5.686 8.526 -1.772 1.00 90.50 85 SER A N 1
ATOM 662 C CA . SER A 1 85 ? 6.629 9.015 -0.752 1.00 90.50 85 SER A CA 1
ATOM 663 C C . SER A 1 85 ? 6.097 8.855 0.675 1.00 90.50 85 SER A C 1
ATOM 665 O O . SER A 1 85 ? 6.840 8.415 1.545 1.00 90.50 85 SER A O 1
ATOM 667 N N . SER A 1 86 ? 4.807 9.122 0.893 1.00 91.62 86 SER A N 1
ATOM 668 C CA . SER A 1 86 ? 4.132 8.943 2.185 1.00 91.62 86 SER A CA 1
ATOM 669 C C . SER A 1 86 ? 4.123 7.486 2.661 1.00 91.62 86 SER A C 1
ATOM 671 O O . SER A 1 86 ? 4.392 7.210 3.826 1.00 91.62 86 SER A O 1
ATOM 673 N N . ASN A 1 87 ? 3.863 6.533 1.761 1.00 93.62 87 ASN A N 1
ATOM 674 C CA . ASN A 1 87 ? 3.862 5.107 2.093 1.00 93.62 87 ASN A CA 1
ATOM 675 C C . ASN A 1 87 ? 5.282 4.578 2.331 1.00 93.62 87 ASN A C 1
ATOM 677 O O . ASN A 1 87 ? 5.496 3.775 3.234 1.00 93.62 87 ASN A O 1
ATOM 681 N N . GLN A 1 88 ? 6.273 5.070 1.582 1.00 93.31 88 GLN A N 1
ATOM 682 C CA . GLN A 1 88 ? 7.678 4.751 1.849 1.00 93.31 88 GLN A CA 1
ATOM 683 C C . GLN A 1 88 ? 8.142 5.285 3.211 1.00 93.31 88 GLN A C 1
ATOM 685 O O . GLN A 1 88 ? 8.944 4.643 3.885 1.00 93.31 88 GLN A O 1
ATOM 690 N N . GLU A 1 89 ? 7.655 6.452 3.626 1.00 95.06 89 GLU A N 1
ATOM 691 C CA . GLU A 1 89 ? 7.919 6.999 4.956 1.00 95.06 89 GLU A CA 1
ATOM 692 C C . GLU A 1 89 ? 7.289 6.128 6.054 1.00 95.06 89 GLU A C 1
ATOM 694 O O . GLU A 1 89 ? 7.969 5.761 7.013 1.00 95.06 89 GLU A O 1
ATOM 699 N N . LEU A 1 90 ? 6.044 5.681 5.863 1.00 95.69 90 LEU A N 1
ATOM 700 C CA . LEU A 1 90 ? 5.395 4.715 6.752 1.00 95.69 90 LEU A CA 1
ATOM 701 C C . LEU A 1 90 ? 6.193 3.409 6.877 1.00 95.69 90 LEU A C 1
ATOM 703 O O . LEU A 1 90 ? 6.373 2.903 7.983 1.00 95.69 90 LEU A O 1
ATOM 707 N N . TRP A 1 91 ? 6.724 2.878 5.774 1.00 96.00 91 TRP A N 1
ATOM 708 C CA . TRP A 1 91 ? 7.574 1.683 5.810 1.00 96.00 91 TRP A CA 1
ATOM 709 C C . TRP A 1 91 ? 8.818 1.883 6.681 1.00 96.00 91 TRP A C 1
ATOM 711 O O . TRP A 1 91 ? 9.185 0.979 7.430 1.00 96.00 91 TRP A O 1
ATOM 721 N N . LYS A 1 92 ? 9.428 3.076 6.657 1.00 95.06 92 LYS A N 1
ATOM 722 C CA . LYS A 1 92 ? 10.553 3.410 7.546 1.00 95.06 92 LYS A CA 1
ATOM 723 C C . LYS A 1 92 ? 10.126 3.429 9.012 1.00 95.06 92 LYS A C 1
ATOM 725 O O . LYS A 1 92 ? 10.823 2.856 9.844 1.00 95.06 92 LYS A O 1
ATOM 730 N N . TYR A 1 93 ? 8.971 4.019 9.330 1.00 95.69 93 TYR A N 1
ATOM 731 C CA . TYR A 1 93 ? 8.421 4.007 10.694 1.00 95.69 93 TYR A CA 1
ATOM 732 C C . TYR A 1 93 ? 8.090 2.598 11.206 1.00 95.69 93 TYR A C 1
ATOM 734 O O . TYR A 1 93 ? 8.159 2.341 12.411 1.00 95.69 93 TYR A O 1
ATOM 742 N N . LEU A 1 94 ? 7.745 1.685 10.298 1.00 96.12 94 LEU A N 1
ATOM 743 C CA . LEU A 1 94 ? 7.520 0.265 10.576 1.00 96.12 94 LEU A CA 1
ATOM 744 C C . LEU A 1 94 ? 8.810 -0.576 10.537 1.00 96.12 94 LEU A C 1
ATOM 746 O O . LEU A 1 94 ? 8.737 -1.783 10.738 1.00 96.12 94 LEU A O 1
ATOM 750 N N . GLN A 1 95 ? 9.973 0.048 10.309 1.00 96.31 95 GLN A N 1
ATOM 751 C CA . GLN A 1 95 ? 11.286 -0.608 10.227 1.00 96.31 95 GLN A CA 1
ATOM 752 C C . GLN A 1 95 ? 11.355 -1.706 9.153 1.00 96.31 95 GLN A C 1
ATOM 754 O O . GLN A 1 95 ? 12.020 -2.730 9.322 1.00 96.31 95 GLN A O 1
ATOM 759 N N . ILE A 1 96 ? 10.666 -1.479 8.033 1.00 96.94 96 ILE A N 1
ATOM 760 C CA . ILE A 1 96 ? 10.682 -2.376 6.882 1.00 96.94 96 ILE A CA 1
ATOM 761 C C . ILE A 1 96 ? 11.958 -2.144 6.076 1.00 96.94 96 ILE A C 1
ATOM 763 O O . ILE A 1 96 ? 12.250 -1.028 5.637 1.00 96.94 96 ILE A O 1
ATOM 767 N N . THR A 1 97 ? 12.711 -3.217 5.873 1.00 94.81 97 THR A N 1
ATOM 768 C CA . THR A 1 97 ? 13.967 -3.251 5.122 1.00 94.81 97 THR A CA 1
ATOM 769 C C . THR A 1 97 ? 13.949 -4.406 4.121 1.00 94.81 97 THR A C 1
ATOM 771 O O . THR A 1 97 ? 12.965 -5.132 3.993 1.00 94.81 97 THR A O 1
ATOM 774 N N . ILE A 1 98 ? 15.043 -4.571 3.376 1.00 92.31 98 ILE A N 1
ATOM 775 C CA . ILE A 1 98 ? 15.207 -5.693 2.443 1.00 92.31 98 ILE A CA 1
ATOM 776 C C . ILE A 1 98 ? 15.248 -7.028 3.204 1.00 92.31 98 ILE A C 1
ATOM 778 O O . ILE A 1 98 ? 14.688 -8.014 2.732 1.00 92.31 98 ILE A O 1
ATOM 782 N N . ASP A 1 99 ? 15.848 -7.035 4.395 1.00 95.50 99 ASP A N 1
ATOM 783 C CA . ASP A 1 99 ? 15.997 -8.232 5.228 1.00 95.50 99 ASP A CA 1
ATOM 784 C C . ASP A 1 99 ? 14.796 -8.458 6.158 1.00 95.50 99 ASP A C 1
ATOM 786 O O . ASP A 1 99 ? 14.533 -9.587 6.571 1.00 95.50 99 ASP A O 1
ATOM 790 N N . ASN A 1 100 ? 14.037 -7.400 6.473 1.00 94.94 100 ASN A N 1
ATOM 791 C CA . ASN A 1 100 ? 12.843 -7.474 7.307 1.00 94.94 100 ASN A CA 1
ATOM 792 C C . ASN A 1 100 ? 11.617 -6.863 6.612 1.00 94.94 100 ASN A C 1
ATOM 794 O O . ASN A 1 100 ? 11.430 -5.649 6.595 1.00 94.94 100 ASN A O 1
ATOM 798 N N . SER A 1 101 ? 10.739 -7.720 6.091 1.00 96.31 101 SER A N 1
ATOM 799 C CA . SER A 1 101 ? 9.533 -7.331 5.341 1.00 96.31 101 SER A CA 1
ATOM 800 C C . SER A 1 101 ? 8.239 -7.394 6.163 1.00 96.31 101 SER A C 1
ATOM 802 O O . SER A 1 101 ? 7.137 -7.433 5.608 1.00 96.31 101 SER A O 1
ATOM 804 N N . SER A 1 102 ? 8.344 -7.425 7.491 1.00 97.25 102 SER A N 1
ATOM 805 C CA . SER A 1 102 ? 7.188 -7.564 8.377 1.00 97.25 102 SER A CA 1
ATOM 806 C C . SER A 1 102 ? 7.346 -6.790 9.678 1.00 97.25 102 SER A C 1
ATOM 808 O O . SER A 1 102 ? 8.458 -6.490 10.109 1.00 97.25 102 SER A O 1
ATOM 810 N N . PHE A 1 103 ? 6.219 -6.494 10.318 1.00 96.69 103 PHE A N 1
ATOM 811 C CA . PHE A 1 103 ? 6.172 -5.897 11.649 1.00 96.69 103 PHE A CA 1
ATOM 812 C C . PHE A 1 103 ? 5.206 -6.673 12.550 1.00 96.69 103 PHE A C 1
ATOM 814 O O . PHE A 1 103 ? 4.344 -7.414 12.074 1.00 96.69 103 PHE A O 1
ATOM 821 N N . GLN A 1 104 ? 5.371 -6.528 13.861 1.00 96.69 104 GLN A N 1
ATOM 822 C CA . GLN A 1 104 ? 4.566 -7.240 14.849 1.00 96.69 104 GLN A CA 1
ATOM 823 C C . GLN A 1 104 ? 3.142 -6.678 14.930 1.00 96.69 104 GLN A C 1
ATOM 825 O O . GLN A 1 104 ? 2.932 -5.466 14.844 1.00 96.69 104 GLN A O 1
ATOM 830 N N . HIS A 1 105 ? 2.159 -7.556 15.117 1.00 95.56 105 HIS A N 1
ATOM 831 C CA . HIS A 1 105 ? 0.763 -7.162 15.283 1.00 95.56 105 HIS A CA 1
ATOM 832 C C . HIS A 1 105 ? 0.577 -6.302 16.554 1.00 95.56 105 HIS A C 1
ATOM 834 O O . HIS A 1 105 ? 1.057 -6.693 17.619 1.00 95.56 105 HIS A O 1
ATOM 840 N N . PRO A 1 106 ? -0.171 -5.179 16.507 1.00 94.00 106 PRO A N 1
ATOM 841 C CA . PRO A 1 106 ? -0.266 -4.233 17.627 1.00 94.00 106 PRO A CA 1
ATOM 842 C C . PRO A 1 106 ? -0.839 -4.826 18.928 1.00 94.00 106 PRO A C 1
ATOM 844 O O . PRO A 1 106 ? -0.489 -4.365 20.009 1.00 94.00 106 PRO A O 1
ATOM 847 N N . SER A 1 107 ? -1.687 -5.857 18.851 1.00 89.81 107 SER A N 1
ATOM 848 C CA . SER A 1 107 ? -2.237 -6.569 20.024 1.00 89.81 107 SER A CA 1
ATOM 849 C C . SER A 1 107 ? -1.676 -7.969 20.275 1.00 89.81 107 SER A C 1
ATOM 851 O O . SER A 1 107 ? -2.152 -8.654 21.181 1.00 89.81 107 SER A O 1
ATOM 853 N N . SER A 1 108 ? -0.717 -8.453 19.481 1.00 88.25 108 SER A N 1
ATOM 854 C CA . SER A 1 108 ? -0.246 -9.834 19.618 1.00 88.25 108 SER A CA 1
ATOM 855 C C . SER A 1 108 ? 1.248 -9.953 19.392 1.00 88.25 108 SER A C 1
ATOM 857 O O . SER A 1 108 ? 1.756 -9.616 18.328 1.00 88.25 108 SER A O 1
ATOM 859 N N . LEU A 1 109 ? 1.938 -10.534 20.374 1.00 86.19 109 LEU A N 1
ATOM 860 C CA . LEU A 1 109 ? 3.380 -10.741 20.285 1.00 86.19 109 LEU A CA 1
ATOM 861 C C . LEU A 1 109 ? 3.783 -11.855 19.302 1.00 86.19 109 LEU A C 1
ATOM 863 O O . LEU A 1 109 ? 4.924 -11.887 18.854 1.00 86.19 109 LEU A O 1
ATOM 867 N N . HIS A 1 110 ? 2.858 -12.750 18.951 1.00 90.38 110 HIS A N 1
ATOM 868 C CA . HIS A 1 110 ? 3.141 -13.948 18.152 1.00 90.38 110 HIS A CA 1
ATOM 869 C C . HIS A 1 110 ? 2.693 -13.827 16.691 1.00 90.38 110 HIS A C 1
ATOM 871 O O . HIS A 1 110 ? 2.955 -14.726 15.894 1.00 90.38 110 HIS A O 1
ATOM 877 N N . LYS A 1 111 ? 1.991 -12.745 16.333 1.00 93.62 111 LYS A N 1
ATOM 878 C CA . LYS A 1 111 ? 1.491 -12.517 14.975 1.00 93.62 111 LYS A CA 1
ATOM 879 C C . LYS A 1 111 ? 2.341 -11.458 14.283 1.00 93.62 111 LYS A C 1
ATOM 881 O O . LYS A 1 111 ? 2.603 -10.396 14.845 1.00 93.62 111 LYS A O 1
ATOM 886 N N . MET A 1 112 ? 2.726 -11.749 13.048 1.00 96.44 112 MET A N 1
ATOM 887 C CA . MET A 1 112 ? 3.440 -10.827 12.170 1.00 96.44 112 MET A CA 1
ATOM 888 C C . MET A 1 112 ? 2.530 -10.398 11.025 1.00 96.44 112 MET A C 1
ATOM 890 O O . MET A 1 112 ? 1.714 -11.182 10.540 1.00 96.44 112 MET A O 1
ATOM 894 N N . ILE A 1 113 ? 2.691 -9.153 10.592 1.00 97.75 113 ILE A N 1
ATOM 895 C CA . ILE A 1 113 ? 1.995 -8.576 9.447 1.00 97.75 113 ILE A CA 1
ATOM 896 C C . ILE A 1 113 ? 3.032 -8.279 8.373 1.00 97.75 113 ILE A C 1
ATOM 898 O O . ILE A 1 113 ? 3.970 -7.508 8.589 1.00 97.75 113 ILE A O 1
ATOM 902 N N . HIS A 1 114 ? 2.864 -8.898 7.208 1.00 9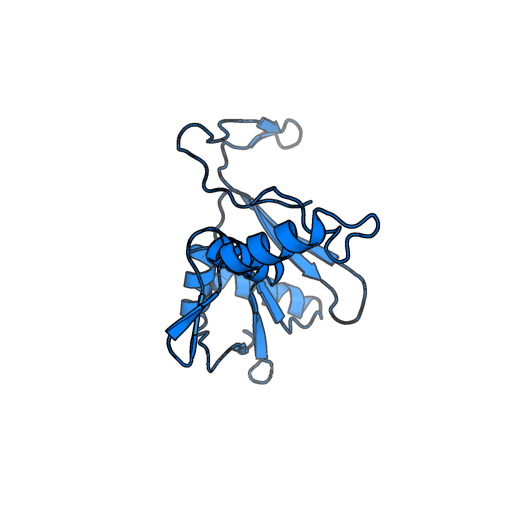7.69 114 HIS A N 1
ATOM 903 C CA . HIS A 1 114 ? 3.782 -8.749 6.083 1.00 97.69 114 HIS A CA 1
ATOM 904 C C . HIS A 1 114 ? 3.433 -7.526 5.232 1.00 97.69 114 HIS A C 1
ATOM 906 O O . HIS A 1 114 ? 2.263 -7.256 4.954 1.00 97.69 114 HIS A O 1
ATOM 912 N N . VAL A 1 115 ? 4.447 -6.792 4.786 1.00 97.50 115 VAL A N 1
ATOM 913 C CA . VAL A 1 115 ? 4.276 -5.582 3.976 1.00 97.50 115 VAL A CA 1
ATOM 914 C C . VAL A 1 115 ? 4.620 -5.883 2.524 1.00 97.50 115 VAL A C 1
ATOM 916 O O . VAL A 1 115 ? 5.721 -6.329 2.213 1.00 97.50 115 VAL A O 1
ATOM 919 N N . PHE A 1 116 ? 3.683 -5.603 1.621 1.00 96.12 116 PHE A N 1
ATOM 920 C CA . PHE A 1 116 ? 3.862 -5.774 0.184 1.00 96.12 116 PHE A CA 1
ATOM 921 C C . PHE A 1 116 ? 3.718 -4.446 -0.557 1.00 96.12 116 PHE A C 1
ATOM 923 O O . PHE A 1 116 ? 2.839 -3.630 -0.278 1.00 96.12 116 PHE A O 1
ATOM 930 N N . ALA A 1 117 ? 4.552 -4.269 -1.577 1.00 93.44 117 ALA A N 1
ATOM 931 C CA . ALA A 1 117 ? 4.382 -3.216 -2.565 1.00 93.44 117 ALA A CA 1
ATOM 932 C C . ALA A 1 117 ? 3.404 -3.663 -3.665 1.00 93.44 117 ALA A C 1
ATOM 934 O O . ALA A 1 117 ? 3.372 -4.837 -4.043 1.00 93.44 117 ALA A O 1
ATOM 935 N N . ASP A 1 118 ? 2.649 -2.728 -4.246 1.00 90.75 118 ASP A N 1
ATOM 936 C CA . ASP A 1 118 ? 1.819 -3.023 -5.417 1.00 90.75 118 ASP A CA 1
ATOM 937 C C . ASP A 1 118 ? 2.679 -3.418 -6.635 1.00 90.75 118 ASP A C 1
ATOM 939 O O . ASP A 1 118 ? 3.314 -2.591 -7.305 1.00 90.75 118 ASP A O 1
ATOM 943 N N . VAL A 1 119 ? 2.624 -4.708 -6.968 1.00 88.31 119 VAL A N 1
ATOM 944 C CA . VAL A 1 119 ? 3.352 -5.334 -8.078 1.00 88.31 119 VAL A CA 1
ATOM 945 C C . VAL A 1 119 ? 3.047 -4.665 -9.421 1.00 88.31 119 VAL A C 1
ATOM 947 O O . VAL A 1 119 ? 3.944 -4.504 -10.255 1.00 88.31 119 VAL A O 1
ATOM 950 N N . ALA A 1 120 ? 1.812 -4.210 -9.652 1.00 88.00 120 ALA A N 1
ATOM 951 C CA . ALA A 1 120 ? 1.460 -3.562 -10.914 1.00 88.00 120 ALA A CA 1
ATOM 952 C C . ALA A 1 120 ? 2.197 -2.224 -11.096 1.00 88.00 120 ALA A C 1
ATOM 954 O O . ALA A 1 120 ? 2.506 -1.828 -12.228 1.00 88.00 120 ALA A O 1
ATOM 955 N N . HIS A 1 121 ? 2.494 -1.521 -10.000 1.00 85.44 121 HIS A N 1
ATOM 956 C CA . HIS A 1 121 ? 3.304 -0.307 -10.030 1.00 85.44 121 HIS A CA 1
ATOM 957 C C . HIS A 1 121 ? 4.781 -0.620 -10.275 1.00 85.44 121 HIS A C 1
ATOM 959 O O . HIS A 1 121 ? 5.381 0.043 -11.125 1.00 85.44 121 HIS A O 1
ATOM 965 N N . LEU A 1 122 ? 5.328 -1.667 -9.651 1.00 87.62 122 LEU A N 1
ATOM 966 C CA . LEU A 1 122 ? 6.705 -2.123 -9.885 1.00 87.62 122 LEU A CA 1
ATOM 967 C C . LEU A 1 122 ? 6.960 -2.458 -11.360 1.00 87.62 122 LEU A C 1
ATOM 969 O O . LEU A 1 122 ? 7.888 -1.924 -11.966 1.00 87.62 122 LEU A O 1
ATOM 973 N N . ILE A 1 123 ? 6.089 -3.263 -11.977 1.00 90.19 123 ILE A N 1
ATOM 974 C CA . ILE A 1 123 ? 6.219 -3.651 -13.393 1.00 90.19 123 ILE A CA 1
ATOM 975 C C . ILE A 1 123 ? 6.135 -2.420 -14.307 1.00 90.19 123 ILE A C 1
ATOM 977 O O . ILE A 1 123 ? 6.892 -2.278 -15.270 1.00 90.19 123 ILE A O 1
ATOM 981 N N . LYS A 1 124 ? 5.226 -1.489 -13.996 1.00 88.44 124 LYS A N 1
ATOM 982 C CA . LYS A 1 124 ? 5.059 -0.236 -14.743 1.00 88.44 124 LYS A CA 1
ATOM 983 C C . LYS A 1 124 ? 6.310 0.644 -14.657 1.00 88.44 124 LYS A C 1
ATOM 985 O O . LYS A 1 124 ? 6.698 1.226 -15.672 1.00 88.44 124 LYS A O 1
ATOM 990 N N . LEU A 1 125 ? 6.926 0.740 -13.478 1.00 88.56 125 LEU A N 1
ATOM 991 C CA . LEU A 1 125 ? 8.180 1.464 -13.273 1.00 88.56 125 LEU A CA 1
ATOM 992 C C . LEU A 1 125 ? 9.324 0.789 -14.029 1.00 88.56 125 LEU A C 1
ATOM 994 O O . LEU A 1 125 ? 9.973 1.457 -14.831 1.00 88.56 125 LEU A O 1
ATOM 998 N N . ALA A 1 126 ? 9.509 -0.523 -13.871 1.00 89.38 126 ALA A N 1
ATOM 999 C CA . ALA A 1 126 ? 10.541 -1.283 -14.575 1.00 89.38 126 ALA A CA 1
ATOM 1000 C C . ALA A 1 126 ? 10.457 -1.084 -16.098 1.00 89.38 126 ALA A C 1
ATOM 1002 O O . ALA A 1 126 ? 11.442 -0.713 -16.735 1.00 89.38 126 ALA A O 1
ATOM 1003 N N . ARG A 1 127 ? 9.253 -1.194 -16.675 1.00 89.81 127 ARG A N 1
ATOM 1004 C CA . ARG A 1 127 ? 9.010 -0.882 -18.092 1.00 89.81 127 ARG A CA 1
ATOM 1005 C C . ARG A 1 127 ? 9.423 0.551 -18.447 1.00 89.81 127 ARG A C 1
ATOM 1007 O O . ARG A 1 127 ? 10.082 0.761 -19.460 1.00 89.81 127 ARG A O 1
ATOM 1014 N N . ASN A 1 128 ? 9.049 1.547 -17.640 1.00 90.25 128 ASN A N 1
ATOM 1015 C CA . ASN A 1 128 ? 9.435 2.938 -17.898 1.00 90.25 128 ASN A CA 1
ATOM 1016 C C . ASN A 1 128 ? 10.964 3.122 -17.884 1.00 90.25 128 ASN A C 1
ATOM 1018 O O . ASN A 1 128 ? 11.478 3.909 -18.678 1.00 90.25 128 ASN A O 1
ATOM 1022 N N . HIS A 1 129 ? 11.683 2.403 -17.018 1.00 89.75 129 HIS A N 1
ATOM 1023 C CA . HIS A 1 129 ? 13.146 2.423 -16.980 1.00 89.75 129 HIS A CA 1
ATOM 1024 C C . HIS A 1 129 ? 13.773 1.797 -18.235 1.00 89.75 129 HIS A C 1
ATOM 1026 O O . HIS A 1 129 ? 14.670 2.417 -18.808 1.00 89.75 129 HIS A O 1
ATOM 1032 N N . ILE A 1 130 ? 13.258 0.655 -18.714 1.00 87.94 130 ILE A N 1
ATOM 1033 C CA . ILE A 1 130 ? 13.697 0.020 -19.977 1.00 87.94 130 ILE A CA 1
ATOM 1034 C C . ILE A 1 130 ? 13.534 0.976 -21.164 1.00 87.94 130 ILE A C 1
ATOM 1036 O O . ILE A 1 130 ? 14.427 1.084 -22.004 1.00 87.94 130 ILE A O 1
ATOM 1040 N N . VAL A 1 131 ? 12.390 1.662 -21.242 1.00 86.38 131 VAL A N 1
ATOM 1041 C CA . VAL A 1 131 ? 12.067 2.545 -22.373 1.00 86.38 131 VAL A CA 1
ATOM 1042 C C . VAL A 1 131 ? 12.888 3.835 -22.348 1.00 86.38 131 VAL A C 1
ATOM 1044 O O . VAL A 1 131 ? 13.373 4.271 -23.390 1.00 86.38 131 VAL A O 1
ATOM 1047 N N . LYS A 1 132 ? 13.034 4.468 -21.177 1.00 86.25 132 LYS A N 1
ATOM 1048 C CA . LYS A 1 132 ? 13.641 5.806 -21.068 1.00 86.25 132 LYS A CA 1
ATOM 1049 C C . LYS A 1 132 ? 15.157 5.798 -20.911 1.00 86.25 132 LYS A C 1
ATOM 1051 O O . LYS A 1 132 ? 15.800 6.759 -21.316 1.00 86.25 132 LYS A O 1
ATOM 1056 N N . LYS A 1 133 ? 15.703 4.789 -20.233 1.00 83.94 133 LYS A N 1
ATOM 1057 C CA . LYS A 1 133 ? 17.129 4.702 -19.900 1.00 83.94 133 LYS A CA 1
ATOM 1058 C C . LYS A 1 133 ? 17.687 3.421 -20.510 1.00 83.94 133 LYS A C 1
ATOM 1060 O O . LYS A 1 133 ? 17.794 3.360 -21.722 1.00 83.94 133 LYS A O 1
ATOM 1065 N N . CYS A 1 134 ? 18.028 2.441 -19.684 1.00 83.19 134 CYS A N 1
ATOM 1066 C CA . CYS A 1 134 ? 18.381 1.048 -19.961 1.00 83.19 134 CYS A CA 1
ATOM 1067 C C . CYS A 1 134 ? 18.559 0.386 -18.580 1.00 83.19 134 CYS A C 1
ATOM 1069 O O . CYS A 1 134 ? 18.728 1.086 -17.575 1.00 83.19 134 CYS A O 1
ATOM 1071 N N . PHE A 1 135 ? 18.581 -0.939 -18.518 1.00 87.25 135 PHE A N 1
ATOM 1072 C CA . PHE A 1 135 ? 19.152 -1.679 -17.399 1.00 87.25 135 PHE A CA 1
ATOM 1073 C C . PHE A 1 135 ? 20.606 -2.035 -17.681 1.00 87.25 135 PHE A C 1
ATOM 1075 O O . PHE A 1 135 ? 20.974 -2.307 -18.824 1.00 87.25 135 PHE A O 1
ATOM 1082 N N . ILE A 1 136 ? 21.412 -2.025 -16.623 1.00 87.00 136 ILE A N 1
ATOM 1083 C CA . ILE A 1 136 ? 22.792 -2.497 -16.635 1.00 87.00 136 ILE A CA 1
ATOM 1084 C C . ILE A 1 136 ? 22.770 -3.859 -15.954 1.00 87.00 136 ILE A C 1
ATOM 1086 O O . ILE A 1 136 ? 22.419 -3.957 -14.778 1.00 87.00 136 ILE A O 1
ATOM 1090 N N . LEU A 1 137 ? 23.080 -4.902 -16.711 1.00 84.50 137 LEU A N 1
ATOM 1091 C CA . LEU A 1 137 ? 23.265 -6.242 -16.173 1.00 84.50 137 LEU A CA 1
ATOM 1092 C C . LEU A 1 137 ? 24.714 -6.445 -15.720 1.00 84.50 137 LEU A C 1
ATOM 1094 O O . LEU A 1 137 ? 25.596 -5.618 -15.974 1.00 84.50 137 LEU A O 1
ATOM 1098 N N . THR A 1 138 ? 24.961 -7.585 -15.077 1.00 83.12 138 THR A N 1
ATOM 1099 C CA . THR A 1 138 ? 26.314 -8.101 -14.859 1.00 83.12 138 THR A CA 1
ATOM 1100 C C . THR A 1 138 ? 27.097 -8.081 -16.175 1.00 83.12 138 THR A C 1
ATOM 1102 O O . THR A 1 138 ? 26.532 -8.343 -17.237 1.00 83.12 138 THR A O 1
ATOM 1105 N N . GLU A 1 139 ? 28.388 -7.742 -16.106 1.00 83.69 139 GLU A N 1
ATOM 1106 C CA . GLU A 1 139 ? 29.280 -7.575 -17.273 1.00 83.69 139 GLU A CA 1
ATOM 1107 C C . GLU A 1 139 ? 29.008 -6.323 -18.136 1.00 83.69 139 GLU A C 1
ATOM 1109 O O . GLU A 1 139 ? 29.338 -6.309 -19.317 1.00 83.69 139 GLU A O 1
ATOM 1114 N N . GLN A 1 140 ? 28.404 -5.263 -17.577 1.00 76.62 140 GLN A N 1
ATOM 1115 C CA . GLN A 1 140 ? 28.128 -3.993 -18.285 1.00 76.62 140 GLN A CA 1
ATOM 1116 C C . GLN A 1 140 ? 27.251 -4.146 -19.542 1.00 76.62 140 GLN A C 1
ATOM 1118 O O . GLN A 1 140 ? 27.219 -3.281 -20.417 1.00 76.62 140 GLN A O 1
ATOM 1123 N N . LYS A 1 141 ? 26.486 -5.237 -19.638 1.00 81.94 141 LYS A N 1
ATOM 1124 C CA . LYS A 1 141 ? 25.536 -5.432 -20.734 1.00 81.94 141 LYS A CA 1
ATOM 1125 C C . LYS A 1 141 ? 24.344 -4.498 -20.546 1.00 81.94 141 LYS A C 1
ATOM 1127 O O . LYS A 1 141 ? 23.667 -4.532 -19.518 1.00 81.94 141 LYS A O 1
ATOM 1132 N N . HIS A 1 142 ? 24.073 -3.683 -21.561 1.00 83.56 142 HIS A N 1
ATOM 1133 C CA . HIS A 1 142 ? 22.954 -2.748 -21.566 1.00 83.56 142 HIS A CA 1
ATOM 1134 C C . HIS A 1 142 ? 21.723 -3.373 -22.226 1.00 83.56 142 HIS A C 1
ATOM 1136 O O . HIS A 1 142 ? 21.771 -3.795 -23.382 1.00 83.56 142 HIS A O 1
ATOM 1142 N N . ILE A 1 143 ? 20.599 -3.398 -21.505 1.00 86.19 143 ILE A N 1
ATOM 1143 C CA . ILE A 1 143 ? 19.295 -3.798 -22.048 1.00 86.19 143 ILE A CA 1
ATOM 1144 C C .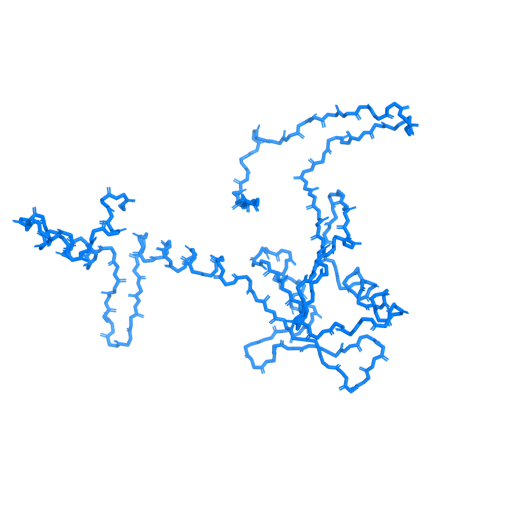 ILE A 1 143 ? 18.349 -2.605 -22.015 1.00 86.19 143 ILE A C 1
ATOM 1146 O O . ILE A 1 143 ? 18.010 -2.093 -20.951 1.00 86.19 143 ILE A O 1
ATOM 1150 N N . GLY A 1 144 ? 17.864 -2.189 -23.178 1.00 85.50 144 GLY A N 1
ATOM 1151 C CA . GLY A 1 144 ? 16.890 -1.109 -23.292 1.00 85.50 144 GLY A CA 1
ATOM 1152 C C . GLY A 1 144 ? 16.016 -1.249 -24.523 1.00 85.50 144 GLY A C 1
ATOM 1153 O O . GLY A 1 144 ? 15.978 -2.303 -25.162 1.00 85.50 144 GLY A O 1
ATOM 1154 N N . LYS A 1 145 ? 15.335 -0.158 -24.883 1.00 87.31 145 LYS A N 1
ATOM 1155 C CA . LYS A 1 145 ? 14.392 -0.125 -26.013 1.00 87.31 145 LYS A CA 1
ATOM 1156 C C . LYS A 1 145 ? 14.964 -0.627 -27.346 1.00 87.31 145 LYS A C 1
ATOM 1158 O O . LYS A 1 145 ? 14.210 -1.142 -28.161 1.00 87.31 145 LYS A O 1
ATOM 1163 N N . GLN A 1 146 ? 16.280 -0.522 -27.554 1.00 86.88 146 GLN A N 1
ATOM 1164 C CA . GLN A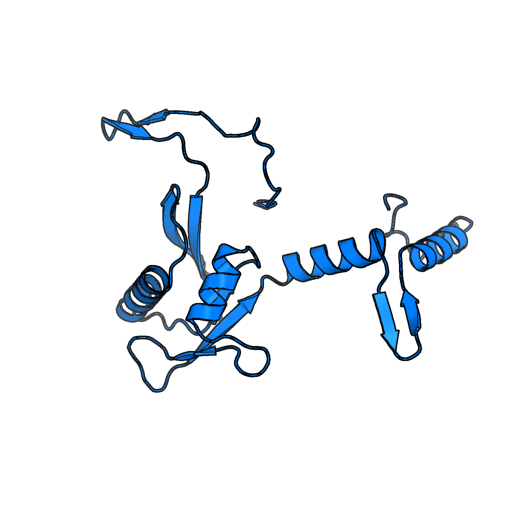 1 146 ? 16.957 -0.956 -28.783 1.00 86.88 146 GLN A CA 1
ATOM 1165 C C . GLN A 1 146 ? 16.687 -2.430 -29.097 1.00 86.88 146 GLN A C 1
ATOM 1167 O O . GLN A 1 146 ? 16.324 -2.755 -30.220 1.00 86.88 146 GLN A O 1
ATOM 1172 N N . LYS A 1 147 ? 16.749 -3.308 -28.088 1.00 85.50 147 LYS A N 1
ATOM 1173 C CA . LYS A 1 147 ? 16.482 -4.742 -28.268 1.00 85.50 147 LYS A CA 1
ATOM 1174 C C . LYS A 1 147 ? 15.033 -5.031 -28.642 1.00 85.50 147 LYS A C 1
ATOM 1176 O O . LYS A 1 147 ? 14.769 -5.941 -29.418 1.00 85.50 147 LYS A O 1
ATOM 1181 N N . VAL A 1 148 ? 14.098 -4.224 -28.144 1.00 84.75 148 VAL A N 1
ATOM 1182 C CA . VAL A 1 148 ? 12.688 -4.318 -28.542 1.00 84.75 148 VAL A CA 1
ATOM 1183 C C . VAL A 1 148 ? 12.510 -3.857 -29.992 1.00 84.75 148 VAL A C 1
ATOM 1185 O O . VAL A 1 148 ? 11.798 -4.510 -30.746 1.00 84.75 148 VAL A O 1
ATOM 1188 N N . GLN A 1 149 ? 13.203 -2.793 -30.410 1.00 85.62 149 GLN A N 1
ATOM 1189 C CA . GLN A 1 149 ? 13.168 -2.313 -31.794 1.00 85.62 149 GLN A CA 1
ATOM 1190 C C . GLN A 1 149 ? 13.791 -3.312 -32.779 1.00 85.62 149 GLN A C 1
ATOM 1192 O O . GLN A 1 149 ? 13.241 -3.514 -33.857 1.00 85.62 149 GLN A O 1
ATOM 1197 N N . GLU A 1 150 ? 14.899 -3.963 -32.410 1.00 86.69 150 GLU A N 1
ATOM 1198 C CA . GLU A 1 150 ? 15.515 -5.037 -33.205 1.00 86.69 150 GLU A CA 1
ATOM 1199 C C . GLU A 1 150 ? 14.500 -6.162 -33.476 1.00 86.69 150 GLU A C 1
ATOM 1201 O O . GLU A 1 150 ? 14.316 -6.563 -34.623 1.00 86.69 150 GLU A O 1
ATOM 1206 N N . ILE A 1 151 ? 13.773 -6.610 -32.444 1.00 84.94 151 ILE A N 1
ATOM 1207 C CA . ILE A 1 151 ? 12.728 -7.638 -32.576 1.00 84.94 151 ILE A CA 1
ATOM 1208 C C . ILE A 1 151 ? 11.581 -7.159 -33.472 1.00 84.94 151 ILE A C 1
ATOM 1210 O O . ILE A 1 151 ? 11.095 -7.930 -34.298 1.00 84.94 151 ILE A O 1
ATOM 1214 N N . LEU A 1 152 ? 11.138 -5.908 -33.327 1.00 84.12 152 LEU A N 1
ATOM 1215 C CA . LEU A 1 152 ? 10.073 -5.354 -34.167 1.00 84.12 152 LEU A CA 1
ATOM 1216 C C . LEU A 1 152 ? 10.489 -5.313 -35.638 1.00 84.12 152 LEU A C 1
ATOM 1218 O O . LEU A 1 152 ? 9.730 -5.779 -36.479 1.00 84.12 152 LEU A O 1
ATOM 1222 N N . ASN A 1 153 ? 11.710 -4.857 -35.929 1.00 84.12 153 ASN A N 1
ATOM 1223 C CA . ASN A 1 153 ? 12.245 -4.800 -37.289 1.00 84.12 153 ASN A CA 1
ATOM 1224 C C . ASN A 1 153 ? 12.354 -6.191 -37.935 1.00 84.12 153 ASN A C 1
ATOM 1226 O O . ASN A 1 153 ? 12.107 -6.322 -39.131 1.00 84.12 153 ASN A O 1
ATOM 1230 N N . LEU A 1 154 ? 12.699 -7.223 -37.155 1.00 82.75 154 LEU A N 1
ATOM 1231 C CA . LEU A 1 154 ? 12.737 -8.610 -37.631 1.00 82.75 154 LEU A CA 1
ATOM 1232 C C . LEU A 1 154 ? 11.339 -9.163 -37.944 1.00 82.75 154 LEU A C 1
ATOM 1234 O O . LEU A 1 154 ? 11.204 -9.971 -38.852 1.00 82.75 154 LEU A O 1
ATOM 1238 N N . ASN A 1 155 ? 10.301 -8.719 -37.226 1.00 76.75 155 ASN A N 1
ATOM 1239 C CA . ASN A 1 155 ? 8.922 -9.176 -37.437 1.00 76.75 155 ASN A CA 1
ATOM 1240 C C . ASN A 1 155 ? 8.183 -8.419 -38.559 1.00 76.75 155 ASN A C 1
ATOM 1242 O O . ASN A 1 155 ? 7.119 -8.869 -38.974 1.00 76.75 155 ASN A O 1
ATOM 1246 N N . SER A 1 156 ? 8.695 -7.279 -39.041 1.00 68.62 156 SER A N 1
ATOM 1247 C CA . SER A 1 156 ? 7.994 -6.392 -39.990 1.00 68.62 156 SER A CA 1
ATOM 1248 C C . SER A 1 156 ? 7.633 -7.031 -41.335 1.00 68.62 156 SER A C 1
ATOM 1250 O O . SER A 1 156 ? 6.740 -6.530 -42.014 1.00 68.62 156 SER A O 1
ATOM 1252 N N . ASN A 1 157 ? 8.323 -8.104 -41.728 1.00 67.56 157 ASN A N 1
ATOM 1253 C CA . ASN A 1 157 ? 8.216 -8.697 -43.064 1.00 67.56 157 ASN A CA 1
ATOM 1254 C C . ASN A 1 157 ? 7.429 -10.019 -43.099 1.00 67.56 157 ASN A C 1
ATOM 1256 O O . ASN A 1 157 ? 7.262 -10.583 -44.178 1.00 67.56 157 ASN A O 1
ATOM 1260 N N . ASP A 1 158 ? 6.930 -10.502 -41.957 1.00 65.56 158 ASP A N 1
ATOM 1261 C CA . ASP A 1 158 ? 6.231 -11.786 -41.874 1.00 65.56 158 ASP A CA 1
ATOM 1262 C C . ASP A 1 158 ? 4.709 -11.615 -41.799 1.00 65.56 158 ASP A C 1
ATOM 1264 O O . ASP A 1 158 ? 4.177 -10.832 -41.012 1.00 65.56 158 ASP A O 1
ATOM 1268 N N . HIS A 1 159 ? 3.979 -12.436 -42.564 1.00 67.69 159 HIS A N 1
ATOM 1269 C CA . HIS A 1 159 ? 2.515 -12.542 -42.471 1.00 67.69 159 HIS A CA 1
ATOM 1270 C C . HIS A 1 159 ? 2.035 -13.036 -41.093 1.00 67.69 159 HIS A C 1
ATOM 1272 O O . HIS A 1 159 ? 0.874 -12.836 -40.734 1.00 67.69 159 HIS A O 1
ATOM 1278 N N . ILE A 1 160 ? 2.922 -13.672 -40.318 1.00 72.00 160 ILE A N 1
ATOM 1279 C CA . ILE A 1 160 ? 2.680 -14.124 -38.947 1.00 72.00 160 ILE A CA 1
ATOM 1280 C C . ILE A 1 160 ? 3.706 -13.445 -38.041 1.00 72.00 160 ILE A C 1
ATOM 1282 O O . ILE A 1 160 ? 4.841 -13.892 -37.912 1.00 72.00 160 ILE A O 1
ATOM 1286 N N . MET A 1 161 ? 3.291 -12.373 -37.371 1.00 70.44 161 MET A N 1
ATOM 1287 C CA . MET A 1 161 ? 4.140 -11.703 -36.390 1.00 70.44 161 MET A CA 1
ATOM 1288 C C . MET A 1 161 ? 4.183 -12.498 -35.081 1.00 70.44 161 MET A C 1
ATOM 1290 O O . MET A 1 161 ? 3.200 -12.539 -34.336 1.00 70.44 161 MET A O 1
ATOM 1294 N N . LEU A 1 162 ? 5.342 -13.064 -34.735 1.00 79.31 162 LEU A N 1
ATOM 1295 C CA . LEU A 1 162 ? 5.557 -13.715 -33.433 1.00 79.31 162 LEU A CA 1
ATOM 1296 C C . LEU A 1 162 ? 5.382 -12.714 -32.276 1.00 79.31 162 LEU A C 1
ATOM 1298 O O . LEU A 1 162 ? 4.838 -13.049 -31.223 1.00 79.31 162 LEU A O 1
ATOM 1302 N N . ALA A 1 163 ? 5.782 -11.458 -32.493 1.00 81.25 163 ALA A N 1
ATOM 1303 C CA . ALA A 1 163 ? 5.691 -10.374 -31.517 1.00 81.25 163 ALA A CA 1
ATOM 1304 C C . ALA A 1 163 ? 4.426 -9.493 -31.652 1.00 81.25 163 ALA A C 1
ATOM 1306 O O . ALA A 1 163 ? 4.456 -8.332 -31.256 1.00 81.25 163 ALA A O 1
ATOM 1307 N N . TYR A 1 164 ? 3.298 -10.012 -32.154 1.00 82.25 164 TYR A N 1
ATOM 1308 C CA . TYR A 1 164 ? 2.091 -9.216 -32.473 1.00 82.25 164 TYR A CA 1
ATOM 1309 C C . TYR A 1 164 ? 1.493 -8.378 -31.319 1.00 82.25 164 TYR A C 1
ATOM 1311 O O . TYR A 1 164 ? 0.764 -7.419 -31.562 1.00 82.25 164 TYR A O 1
ATOM 1319 N N . LYS A 1 165 ? 1.766 -8.722 -30.050 1.00 85.31 165 LYS A N 1
ATOM 1320 C CA . LYS A 1 165 ? 1.316 -7.938 -28.877 1.00 85.31 165 LYS A CA 1
ATOM 1321 C C . LYS A 1 165 ? 2.196 -6.717 -28.586 1.00 85.31 165 LYS A C 1
ATOM 1323 O O . LYS A 1 165 ? 1.850 -5.918 -27.713 1.00 85.31 165 LYS A O 1
ATOM 1328 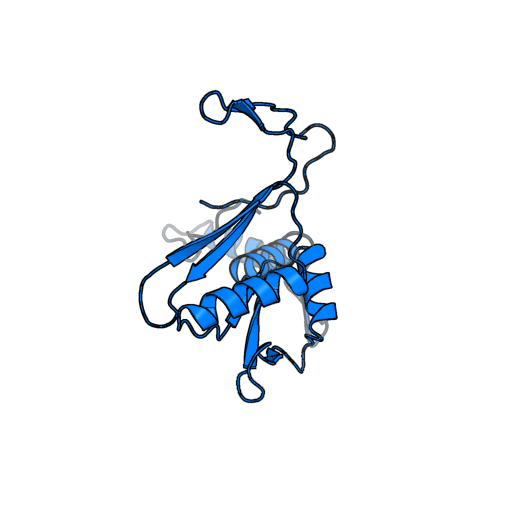N N . ILE A 1 166 ? 3.333 -6.589 -29.265 1.00 79.00 166 ILE A N 1
ATOM 1329 C CA . ILE A 1 166 ? 4.263 -5.471 -29.145 1.00 79.00 166 ILE A CA 1
ATOM 1330 C C . ILE A 1 166 ? 4.039 -4.577 -30.366 1.00 79.00 166 ILE A C 1
ATOM 1332 O O . ILE A 1 166 ? 4.383 -4.939 -31.482 1.00 79.00 166 ILE A O 1
ATOM 1336 N N . LEU A 1 167 ? 3.433 -3.411 -30.154 1.00 68.69 167 LEU A N 1
ATOM 1337 C CA . LEU A 1 167 ? 3.228 -2.400 -31.195 1.00 68.69 167 LEU A CA 1
ATOM 1338 C C . LEU A 1 167 ? 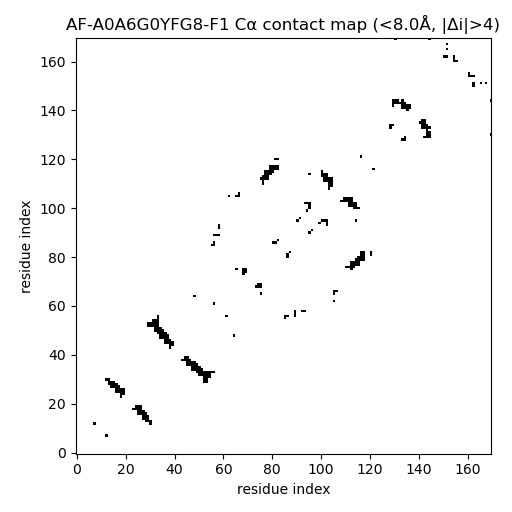4.271 -1.283 -31.055 1.00 68.69 167 LEU A C 1
ATOM 1340 O O . LEU A 1 167 ? 4.732 -1.015 -29.942 1.00 68.69 167 LEU A O 1
ATOM 1344 N N . MET A 1 168 ? 4.602 -0.608 -32.165 1.00 59.88 168 MET A N 1
ATOM 1345 C CA . MET A 1 168 ? 5.440 0.608 -32.215 1.00 59.88 168 MET A CA 1
ATOM 1346 C C . MET A 1 168 ? 4.763 1.791 -31.489 1.00 59.88 168 MET A C 1
ATOM 1348 O O . MET A 1 168 ? 4.326 2.761 -32.098 1.00 59.88 168 MET A O 1
ATOM 1352 N N . ILE A 1 169 ? 4.624 1.705 -30.167 1.00 53.44 169 ILE A N 1
ATOM 1353 C CA . ILE A 1 169 ? 4.182 2.806 -29.291 1.00 53.44 169 ILE A CA 1
ATOM 1354 C C . ILE A 1 169 ? 5.225 3.013 -28.172 1.00 53.44 169 ILE A C 1
ATOM 1356 O O . ILE A 1 169 ? 4.898 3.363 -27.037 1.00 53.44 169 ILE A O 1
ATOM 1360 N N . ILE A 1 170 ? 6.496 2.742 -28.478 1.00 47.56 170 ILE A N 1
ATOM 1361 C CA . ILE A 1 170 ? 7.663 3.020 -27.628 1.00 47.56 170 ILE A CA 1
ATOM 1362 C C . ILE A 1 170 ? 8.492 4.097 -28.319 1.00 47.56 170 ILE A C 1
ATOM 1364 O O . ILE A 1 170 ? 8.957 5.015 -27.607 1.00 47.56 170 ILE A O 1
#

Foldseek 3Di:
DDDDDDPDDPVPQPQDWDQDPVVRDIDDPFRDWDWDKDADPPDGDIDIPDTDTPDFDAPVNVLVSCVVCVVVVHHAAEDEDEPPPSVVVRCVVQVDDPVRQWHARPPDPPGIYGYYYDPVNVVVVVLVCQAPPFDQDPPRDTHHCVVVVVLVVVQVPDPDRPPVVDDPPD

Radius of gyration: 22.13 Å; Cα contacts (8 Å, |Δi|>4): 181; chains: 1; bounding box: 58×41×63 Å